Protein AF-A0AAN0IIK3-F1 (afdb_monomer)

pLDDT: mean 82.27, std 12.11, range [43.53, 97.25]

Radius of gyration: 28.5 Å; Cα contacts (8 Å, |Δi|>4): 22; chains: 1; bounding box: 63×25×77 Å

Organism: Amphimedon queenslandica (NCBI:txid400682)

Sequence (119 aa):
MAGLIDPSRGIYGFVFYLVTLALFGIYLLWAILPDEWLQYIGLSYLPQKYWAIVVPLYIGVSSILLLLLYVCYSMWLTPPFDDLQTITDNYALYKNGETSSQIIKDIPITMVNRQTYKI

InterPro domains:
  IPR013717 PIG-P [PF08510] (9-117)
  IPR016542 Phosphatidylinositol N-acetylglucosaminyltransferase, GPI19/PIG-P subunit [PIRSF008765] (7-118)
  IPR052263 GPI Anchor Biosynthesis Protein [PTHR46346] (7-117)

Structure (mmCIF, N/CA/C/O backbone):
data_AF-A0AAN0IIK3-F1
#
_entry.id   AF-A0AAN0IIK3-F1
#
loop_
_atom_site.group_PDB
_atom_site.id
_atom_site.type_symbol
_atom_site.label_atom_id
_atom_site.label_alt_id
_atom_site.label_comp_id
_atom_site.label_asym_id
_atom_site.label_entity_id
_atom_site.label_seq_id
_atom_site.pdbx_PDB_ins_code
_atom_site.Cartn_x
_atom_site.Cartn_y
_atom_site.Cartn_z
_atom_site.occupancy
_atom_site.B_iso_or_equiv
_atom_site.auth_seq_id
_atom_site.auth_comp_id
_atom_site.auth_asym_id
_atom_site.auth_atom_id
_atom_site.pdbx_PDB_model_num
ATOM 1 N N . MET A 1 1 ? -5.687 2.615 -34.562 1.00 43.53 1 MET A N 1
ATOM 2 C CA . MET A 1 1 ? -5.378 3.759 -33.675 1.00 43.53 1 MET A CA 1
ATOM 3 C C . MET A 1 1 ? -6.682 4.445 -33.273 1.00 43.53 1 MET A C 1
ATOM 5 O O . MET A 1 1 ? -7.135 5.328 -33.979 1.00 43.53 1 MET A O 1
ATOM 9 N N . ALA A 1 2 ? -7.320 3.984 -32.195 1.00 48.28 2 ALA A N 1
ATOM 10 C CA . ALA A 1 2 ? -8.497 4.611 -31.575 1.00 48.28 2 ALA A CA 1
ATOM 11 C C . ALA A 1 2 ? -8.597 4.124 -30.114 1.00 48.28 2 ALA A C 1
ATOM 13 O O . ALA A 1 2 ? -9.547 3.462 -29.728 1.00 48.28 2 ALA A O 1
ATOM 14 N N . GLY A 1 3 ? -7.530 4.344 -29.340 1.00 57.28 3 GLY A N 1
ATOM 15 C CA . GLY A 1 3 ? -7.437 3.985 -27.915 1.00 57.28 3 GLY A CA 1
ATOM 16 C C . GLY A 1 3 ? -6.937 5.155 -27.068 1.00 57.28 3 GLY A C 1
ATOM 17 O O . GLY A 1 3 ? -6.311 4.962 -26.029 1.00 57.28 3 GLY A O 1
ATOM 18 N N . LEU A 1 4 ? -7.129 6.377 -27.568 1.00 67.56 4 LEU A N 1
ATOM 19 C CA . LEU A 1 4 ? -6.723 7.599 -26.896 1.00 67.56 4 LEU A CA 1
ATOM 20 C C . LEU A 1 4 ? -7.889 8.052 -26.012 1.00 67.56 4 LEU A C 1
ATOM 22 O O . LEU A 1 4 ? -8.818 8.691 -26.484 1.00 67.56 4 LEU A O 1
ATOM 26 N N . ILE A 1 5 ? -7.797 7.692 -24.729 1.00 64.62 5 ILE A N 1
ATOM 27 C CA . ILE A 1 5 ? -8.570 8.245 -23.607 1.00 64.62 5 ILE A CA 1
ATOM 28 C C . ILE A 1 5 ? -10.076 7.950 -23.700 1.00 64.62 5 ILE A C 1
ATOM 30 O O . ILE A 1 5 ? -10.892 8.812 -24.009 1.00 64.62 5 ILE A O 1
ATOM 34 N N . ASP A 1 6 ? -10.457 6.722 -23.346 1.00 72.25 6 ASP A N 1
ATOM 35 C CA . ASP A 1 6 ? -11.861 6.412 -23.079 1.00 72.25 6 ASP A CA 1
ATOM 36 C C . ASP A 1 6 ? -12.312 7.148 -21.802 1.00 72.25 6 ASP A C 1
ATOM 38 O O . ASP A 1 6 ? -11.757 6.876 -20.727 1.00 72.25 6 ASP A O 1
ATOM 42 N N . PRO A 1 7 ? -13.331 8.030 -21.856 1.00 76.38 7 PRO A N 1
ATOM 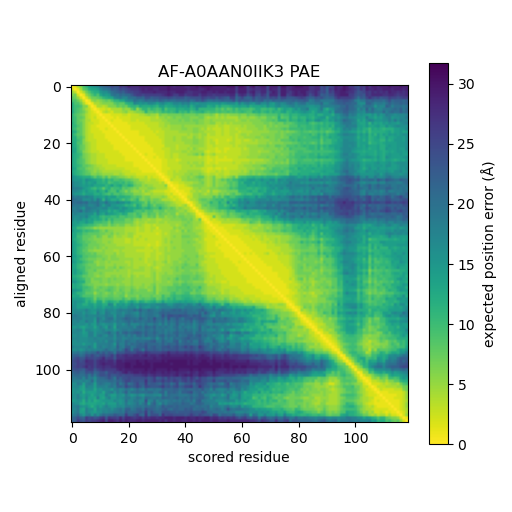43 C CA . PRO A 1 7 ? -13.836 8.734 -20.672 1.00 76.38 7 PRO A CA 1
ATOM 44 C C . PRO A 1 7 ? -14.320 7.766 -19.583 1.00 76.38 7 PRO A C 1
ATOM 46 O O . PRO A 1 7 ? -14.258 8.077 -18.393 1.00 76.38 7 PRO A O 1
ATOM 49 N N . SER A 1 8 ? -14.698 6.546 -19.971 1.00 79.50 8 SER A N 1
ATOM 50 C CA . SER A 1 8 ? -15.037 5.449 -19.067 1.00 79.50 8 SER A CA 1
ATOM 51 C C . SER A 1 8 ? -13.930 5.152 -18.051 1.00 79.50 8 SER A C 1
ATOM 53 O O . SER A 1 8 ? -14.232 4.928 -16.882 1.00 79.50 8 SER A O 1
ATOM 55 N N . ARG A 1 9 ? -12.645 5.221 -18.440 1.00 81.50 9 ARG A N 1
ATOM 56 C CA . ARG A 1 9 ? -11.513 4.964 -17.525 1.00 81.50 9 ARG A CA 1
ATOM 57 C C . ARG A 1 9 ? -11.477 5.958 -16.360 1.00 81.50 9 ARG A C 1
ATOM 59 O O . ARG A 1 9 ? -11.207 5.558 -15.230 1.00 81.50 9 ARG A O 1
ATOM 66 N N . GLY A 1 10 ? -11.797 7.228 -16.620 1.00 86.44 10 GLY A N 1
ATOM 67 C CA . GLY A 1 10 ? -11.876 8.265 -15.587 1.00 86.44 10 GLY A CA 1
ATOM 68 C C . GLY A 1 10 ? -13.038 8.044 -14.616 1.00 86.44 10 GLY A C 1
ATOM 69 O O . GLY A 1 10 ? -12.876 8.218 -13.410 1.00 86.44 10 GLY A O 1
ATOM 70 N N . ILE A 1 11 ? -14.185 7.583 -15.125 1.00 91.00 11 ILE A N 1
ATOM 71 C CA . ILE A 1 11 ? -15.369 7.283 -14.307 1.00 91.00 11 ILE A CA 1
ATOM 72 C C . ILE A 1 11 ? -15.081 6.121 -13.349 1.00 91.00 11 ILE A C 1
ATOM 74 O O . ILE A 1 11 ? -15.381 6.229 -12.161 1.00 91.00 11 ILE A O 1
ATOM 78 N N . TYR A 1 12 ? -14.442 5.044 -13.819 1.00 90.38 12 TYR A N 1
ATOM 79 C CA . TYR A 1 12 ? -14.076 3.921 -12.948 1.00 90.38 12 TYR A CA 1
ATOM 80 C C . TYR A 1 12 ? -13.118 4.342 -11.833 1.00 90.38 12 TYR A C 1
ATOM 82 O O . TYR A 1 12 ? -13.333 3.972 -10.680 1.00 90.38 12 TYR A O 1
ATOM 90 N N . GLY A 1 13 ? -12.104 5.153 -12.153 1.00 90.81 13 GLY A N 1
ATOM 91 C CA . GLY A 1 13 ? -11.179 5.685 -11.151 1.00 90.81 13 GLY A CA 1
ATOM 92 C C . GLY A 1 13 ? -11.884 6.552 -10.105 1.00 90.81 13 GLY A C 1
ATOM 93 O O . GLY A 1 13 ? -11.628 6.408 -8.912 1.00 90.81 13 GLY A O 1
ATOM 94 N N . PHE A 1 14 ? -12.822 7.400 -10.533 1.00 92.56 14 PHE A N 1
ATOM 95 C CA . PHE A 1 14 ? -13.593 8.254 -9.630 1.00 92.56 14 PHE A CA 1
ATOM 96 C C . PHE A 1 14 ? -14.527 7.457 -8.709 1.00 92.56 14 PHE A C 1
ATOM 98 O O . PHE A 1 14 ? -14.545 7.685 -7.500 1.00 92.56 14 PHE A O 1
ATOM 105 N N . VAL A 1 15 ? -15.262 6.481 -9.251 1.00 95.56 15 VAL A N 1
ATOM 106 C CA . VAL A 1 15 ? -16.118 5.594 -8.444 1.00 95.56 15 VAL A CA 1
ATOM 107 C C . VAL A 1 15 ? -15.271 4.797 -7.455 1.00 95.56 15 VAL A C 1
ATOM 109 O O . VAL A 1 15 ? -15.607 4.729 -6.274 1.00 95.56 15 VAL A O 1
ATOM 112 N N . PHE A 1 16 ? -14.140 4.251 -7.903 1.00 94.25 16 PHE A N 1
ATOM 113 C CA . PHE A 1 16 ? -13.213 3.525 -7.040 1.00 94.25 16 PHE A CA 1
ATOM 114 C C . PHE A 1 16 ? -12.654 4.407 -5.915 1.00 94.25 16 PHE A C 1
ATOM 116 O O . PHE A 1 16 ? -12.574 3.962 -4.769 1.00 94.25 16 PHE A O 1
ATOM 123 N N . TYR A 1 17 ? -12.326 5.667 -6.213 1.00 94.94 17 TYR A N 1
ATOM 124 C CA . TYR A 1 17 ? -11.893 6.644 -5.215 1.00 94.94 17 TYR A CA 1
ATOM 125 C C . TYR A 1 17 ? -12.973 6.896 -4.156 1.00 94.94 17 TYR A C 1
ATOM 127 O O . TYR A 1 17 ? -12.684 6.794 -2.965 1.00 94.94 17 TYR A O 1
ATOM 135 N N . LEU A 1 18 ? -14.220 7.154 -4.566 1.00 96.81 18 LEU A N 1
ATOM 136 C CA . LEU A 1 18 ? -15.332 7.370 -3.633 1.00 96.81 18 LEU A CA 1
ATOM 137 C C . LEU A 1 18 ? -15.596 6.142 -2.755 1.00 96.81 18 LEU A C 1
ATOM 139 O O . LEU A 1 18 ? -15.779 6.279 -1.546 1.00 96.81 18 LEU A O 1
ATOM 143 N N . VAL A 1 19 ? -15.578 4.944 -3.346 1.00 96.88 19 VAL A N 1
ATOM 144 C CA . VAL A 1 19 ? -15.755 3.681 -2.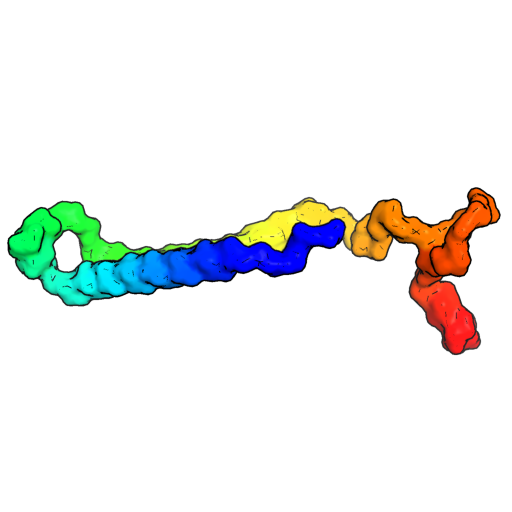614 1.00 96.88 19 VAL A CA 1
ATOM 145 C C . VAL A 1 19 ? -14.626 3.480 -1.605 1.00 96.88 19 VAL A C 1
ATOM 147 O O . VAL A 1 19 ? -14.892 3.183 -0.443 1.00 96.88 19 VAL A O 1
ATOM 150 N N . THR A 1 20 ? -13.375 3.694 -2.015 1.00 95.31 20 THR A N 1
ATOM 151 C CA . THR A 1 20 ? -12.210 3.568 -1.127 1.00 95.31 20 THR A CA 1
ATOM 152 C C . THR A 1 20 ? -12.278 4.575 0.018 1.00 95.31 20 THR A C 1
ATOM 154 O O . THR A 1 20 ? -12.024 4.212 1.164 1.00 95.31 20 THR A O 1
ATOM 157 N N . LEU A 1 21 ? -12.681 5.818 -0.261 1.00 96.12 21 LEU A N 1
ATOM 158 C CA . LEU A 1 21 ? -12.850 6.858 0.751 1.00 96.12 21 LEU A CA 1
ATOM 159 C C . LEU A 1 21 ? -13.950 6.496 1.761 1.00 96.12 21 LEU A C 1
ATOM 161 O O . LEU A 1 21 ? -13.744 6.627 2.967 1.00 96.12 21 LEU A O 1
ATOM 165 N N . ALA A 1 22 ? -15.097 6.005 1.284 1.00 96.62 22 ALA A N 1
ATOM 166 C CA . ALA A 1 22 ? -16.199 5.578 2.142 1.00 96.62 22 ALA A CA 1
ATOM 167 C C . ALA A 1 22 ? -15.806 4.382 3.026 1.00 96.62 22 ALA A C 1
ATOM 169 O O . ALA A 1 22 ? -16.032 4.409 4.237 1.00 96.62 22 ALA A O 1
ATOM 170 N N . LEU A 1 23 ? -15.162 3.363 2.446 1.00 94.81 23 LEU A N 1
ATOM 171 C CA . LEU A 1 23 ? -14.650 2.205 3.186 1.00 94.81 23 LEU A CA 1
ATOM 172 C C . LEU A 1 23 ? -13.597 2.612 4.218 1.00 94.81 23 LEU A C 1
ATOM 174 O O . LEU A 1 23 ? -13.625 2.120 5.344 1.00 94.81 23 LEU A O 1
ATOM 178 N N . PHE A 1 24 ? -12.706 3.540 3.869 1.00 93.00 24 PHE A N 1
ATOM 179 C CA . PHE A 1 24 ? -11.716 4.076 4.796 1.00 93.00 24 PHE A CA 1
ATOM 180 C C . PHE A 1 24 ? -12.372 4.827 5.964 1.00 93.00 24 PHE A C 1
ATOM 182 O O . PHE A 1 24 ? -11.970 4.648 7.111 1.00 93.00 24 PHE A O 1
ATOM 189 N N . GLY A 1 25 ? -13.428 5.603 5.704 1.00 94.56 25 GLY A N 1
ATOM 190 C CA . GLY A 1 25 ? -14.217 6.248 6.755 1.00 94.56 25 GLY A CA 1
ATOM 191 C C . GLY A 1 25 ? -14.852 5.239 7.717 1.00 94.56 25 GLY A C 1
ATOM 192 O O . GLY A 1 25 ? -14.711 5.375 8.930 1.00 94.56 25 GLY A O 1
ATOM 193 N N . ILE A 1 26 ? -15.487 4.188 7.187 1.00 91.25 26 ILE A N 1
ATOM 194 C CA . ILE A 1 26 ? -16.072 3.102 7.996 1.00 91.25 26 ILE A CA 1
ATOM 195 C C . ILE A 1 26 ? -14.990 2.387 8.815 1.00 91.25 26 ILE A C 1
ATOM 197 O O . ILE A 1 26 ? -15.190 2.106 9.996 1.00 91.25 26 ILE A O 1
ATOM 201 N N . TYR A 1 27 ? -13.830 2.136 8.210 1.00 90.38 27 TYR A N 1
ATOM 202 C CA . TYR A 1 27 ? -12.687 1.517 8.872 1.00 90.38 27 TYR A CA 1
ATOM 203 C C . TYR A 1 27 ? -12.167 2.355 10.046 1.00 90.38 27 TYR A C 1
ATOM 205 O O . TYR A 1 27 ? -11.937 1.816 11.128 1.00 90.38 27 TYR A O 1
ATOM 213 N N . LEU A 1 28 ? -12.022 3.671 9.866 1.00 90.69 28 LEU A N 1
ATOM 214 C CA . LEU A 1 28 ? -11.600 4.571 10.940 1.00 90.69 28 LEU A CA 1
ATOM 215 C C . LEU A 1 28 ? -12.637 4.659 12.058 1.00 90.69 28 LEU A C 1
ATOM 217 O O . LEU A 1 28 ? -12.265 4.621 13.230 1.00 90.69 28 LEU A O 1
ATOM 221 N N . LEU A 1 29 ? -13.924 4.745 11.711 1.00 89.88 29 LEU A N 1
ATOM 222 C CA . LEU A 1 29 ? -15.003 4.729 12.699 1.00 89.88 29 LEU A CA 1
ATOM 223 C C . LEU A 1 29 ? -14.936 3.457 13.544 1.00 89.88 29 LEU A C 1
ATOM 225 O O . LEU A 1 29 ? -14.939 3.541 14.768 1.00 89.88 29 LEU A O 1
ATOM 229 N N . TRP A 1 30 ? -14.794 2.296 12.903 1.00 87.94 30 TRP A N 1
ATOM 230 C CA . TRP A 1 30 ? -14.619 1.027 13.601 1.00 87.94 30 TRP A CA 1
ATOM 231 C C . TRP A 1 30 ? -13.357 0.995 14.481 1.00 87.94 30 TRP A C 1
ATOM 233 O O . TRP A 1 30 ? -13.422 0.541 15.621 1.00 87.94 30 TRP A O 1
ATOM 243 N N . ALA A 1 31 ? -12.223 1.501 13.988 1.00 88.06 31 ALA A N 1
ATOM 244 C CA . ALA A 1 31 ? -10.957 1.479 14.719 1.00 88.06 31 ALA A CA 1
ATOM 245 C C . ALA A 1 31 ? -10.958 2.388 15.965 1.00 88.06 31 ALA A C 1
ATOM 247 O O . ALA A 1 31 ? -10.317 2.057 16.965 1.00 88.06 31 ALA A O 1
ATOM 248 N N . ILE A 1 32 ? -11.662 3.525 15.914 1.00 87.62 32 ILE A N 1
ATOM 249 C CA . ILE A 1 32 ? -11.684 4.533 16.987 1.00 87.62 32 ILE A CA 1
ATOM 250 C C . ILE A 1 32 ? -12.796 4.258 18.010 1.00 87.62 32 ILE A C 1
ATOM 252 O O . ILE A 1 32 ? -12.596 4.509 19.201 1.00 87.62 32 ILE A O 1
ATOM 256 N N . LEU A 1 33 ? -13.962 3.748 17.588 1.00 86.44 33 LEU A N 1
ATOM 257 C CA . LEU A 1 33 ? -15.090 3.530 18.501 1.00 86.44 33 LEU A CA 1
ATOM 258 C C . LEU A 1 33 ? -14.751 2.499 19.594 1.00 86.44 33 LEU A C 1
ATOM 260 O O . LEU A 1 33 ? -14.155 1.469 19.280 1.00 86.44 33 LEU A O 1
ATOM 264 N N . PRO A 1 34 ? -15.153 2.708 20.864 1.00 82.56 34 PRO A N 1
ATOM 265 C CA . PRO A 1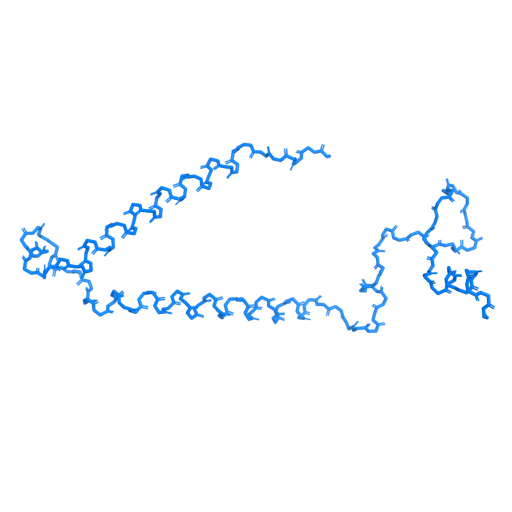 34 ? -15.008 1.709 21.926 1.00 82.56 34 PRO A CA 1
ATOM 266 C C . PRO A 1 34 ? -15.869 0.465 21.657 1.00 82.56 34 PRO A C 1
ATOM 268 O O . PRO A 1 34 ? -16.930 0.566 21.041 1.00 82.56 34 PRO A O 1
ATOM 271 N N . ASP A 1 35 ? -15.450 -0.702 22.161 1.00 80.69 35 ASP A N 1
ATOM 272 C CA . ASP A 1 35 ? -16.181 -1.965 21.937 1.00 80.69 35 ASP A CA 1
ATOM 273 C C . ASP A 1 35 ? -17.595 -1.942 22.531 1.00 80.69 35 ASP A C 1
ATOM 275 O O . ASP A 1 35 ? -18.516 -2.517 21.961 1.00 80.69 35 ASP A O 1
ATOM 279 N N . GLU A 1 36 ? -17.794 -1.207 23.625 1.00 81.56 36 GLU A N 1
ATOM 280 C CA . GLU A 1 36 ? -19.097 -1.022 24.277 1.00 81.56 36 GLU A CA 1
ATOM 281 C C . GLU A 1 36 ? -20.138 -0.409 23.324 1.00 81.56 36 GLU A C 1
ATOM 283 O O . GLU A 1 36 ? -21.292 -0.836 23.281 1.00 81.56 36 GLU A O 1
ATOM 288 N N . TRP A 1 37 ? -19.718 0.558 22.501 1.00 82.31 37 TRP A N 1
ATOM 289 C CA . TRP A 1 37 ? -20.588 1.213 21.521 1.00 82.31 37 TRP A CA 1
ATOM 290 C C . TRP A 1 37 ? -20.904 0.283 20.349 1.00 82.31 37 TRP A C 1
ATOM 292 O O . TRP A 1 37 ? -22.032 0.259 19.860 1.00 82.31 37 TRP A O 1
ATOM 302 N N . LEU A 1 38 ? -19.927 -0.520 19.922 1.00 82.69 38 LEU A N 1
ATOM 303 C CA . LEU A 1 38 ? -20.117 -1.528 18.876 1.00 82.69 38 LEU A CA 1
ATOM 304 C C . LEU A 1 38 ? -21.076 -2.636 19.331 1.00 82.69 38 LEU A C 1
ATOM 306 O O . LEU A 1 38 ? -21.950 -3.040 18.563 1.00 82.69 38 LEU A O 1
ATOM 310 N N . GLN A 1 39 ? -20.973 -3.068 20.591 1.00 81.25 39 GLN A N 1
ATOM 311 C CA . GLN A 1 39 ? -21.894 -4.028 21.203 1.00 81.25 39 GLN A CA 1
ATOM 312 C C . GLN A 1 39 ? -23.317 -3.467 21.317 1.00 81.25 39 GLN A C 1
ATOM 314 O O . GLN A 1 39 ? -24.271 -4.189 21.035 1.00 81.25 39 GLN A O 1
ATOM 319 N N . TYR A 1 40 ? -23.473 -2.178 21.642 1.00 80.75 40 TYR A N 1
ATOM 320 C CA . TYR A 1 40 ? -24.784 -1.517 21.677 1.00 80.75 40 TYR A CA 1
ATOM 321 C C . TYR A 1 40 ? -25.465 -1.471 20.297 1.00 80.75 40 TYR A C 1
ATOM 323 O O . TYR A 1 40 ? -26.677 -1.648 20.193 1.00 80.75 40 TYR A O 1
ATOM 331 N N . ILE A 1 41 ? -24.684 -1.293 19.227 1.00 82.44 41 ILE A N 1
ATOM 332 C CA . ILE A 1 41 ? -25.166 -1.312 17.833 1.00 82.44 41 ILE A CA 1
ATOM 333 C C . ILE A 1 41 ? -25.430 -2.758 17.342 1.00 82.44 41 ILE A C 1
ATOM 335 O O . ILE A 1 41 ? -25.982 -2.963 16.262 1.00 82.44 41 ILE A O 1
ATOM 339 N N . GLY A 1 42 ? -25.090 -3.778 18.141 1.00 80.31 42 GLY A N 1
ATOM 340 C CA . GLY A 1 42 ? -25.295 -5.194 17.818 1.00 80.31 42 GLY A CA 1
ATOM 341 C C . GLY A 1 42 ? -24.148 -5.840 17.030 1.00 80.31 42 GLY A C 1
ATOM 342 O O . GLY A 1 42 ? -24.281 -6.980 16.585 1.00 80.31 42 GLY A O 1
ATOM 343 N N . LEU A 1 43 ? -23.007 -5.159 16.870 1.00 78.19 43 LEU A N 1
ATOM 344 C CA . LEU A 1 43 ? -21.795 -5.715 16.253 1.00 78.19 43 LEU A CA 1
ATOM 345 C C . LEU A 1 43 ? -20.882 -6.377 17.297 1.00 78.19 43 LEU A C 1
ATOM 347 O O . LEU A 1 43 ? -19.738 -5.980 17.511 1.00 78.19 43 LEU A O 1
ATOM 351 N N . SER A 1 44 ? -21.380 -7.437 17.930 1.00 71.88 44 SER A N 1
ATOM 352 C CA . SER A 1 44 ? -20.670 -8.134 19.014 1.00 71.88 44 SER A CA 1
ATOM 353 C C . SER A 1 44 ? -19.555 -9.084 18.546 1.00 71.88 44 SER A C 1
ATOM 355 O O . SER A 1 44 ? -18.753 -9.518 19.365 1.00 71.88 44 SER A O 1
ATOM 357 N N . TYR A 1 45 ? -19.492 -9.419 17.250 1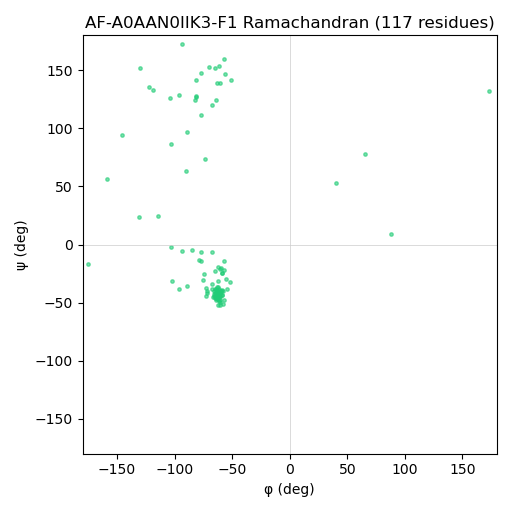.00 71.25 45 TYR A N 1
ATOM 358 C CA . TYR A 1 45 ? -18.601 -10.456 16.692 1.00 71.25 45 TYR A CA 1
ATOM 359 C C . TYR A 1 45 ? -17.528 -9.916 15.732 1.00 71.25 45 TYR A C 1
ATOM 361 O O . TYR A 1 45 ? -17.046 -10.640 14.859 1.00 71.25 45 TYR A O 1
ATOM 369 N N . LEU A 1 46 ? -17.158 -8.640 15.851 1.00 77.69 46 LEU A N 1
ATOM 370 C CA . LEU A 1 46 ? -16.073 -8.079 15.046 1.00 77.69 46 LEU A CA 1
ATOM 371 C C . LEU A 1 46 ? -14.700 -8.631 15.469 1.00 77.69 46 LEU A C 1
ATOM 373 O O . LEU A 1 46 ? -14.509 -9.009 16.627 1.00 77.69 46 LEU A O 1
ATOM 377 N N . PRO A 1 47 ? -13.726 -8.679 14.540 1.00 77.25 47 PRO A N 1
ATOM 378 C CA . PRO A 1 47 ? -12.368 -9.093 14.862 1.00 77.25 47 PRO A CA 1
ATOM 379 C C . PRO A 1 47 ? -11.728 -8.146 15.887 1.00 77.25 47 PRO A C 1
ATOM 381 O O . PRO A 1 47 ? -12.067 -6.969 15.970 1.00 77.25 47 PRO A O 1
ATOM 384 N N . GLN A 1 48 ? -10.761 -8.656 16.654 1.00 82.31 48 GLN A N 1
ATOM 385 C CA . GLN A 1 48 ? -10.012 -7.871 17.643 1.00 82.31 48 GLN A CA 1
ATOM 386 C C . GLN A 1 48 ? -9.438 -6.566 17.053 1.00 82.31 48 GLN A C 1
ATOM 388 O O . GLN A 1 48 ? -8.897 -6.565 15.945 1.00 82.31 48 GLN A O 1
ATOM 393 N N . LYS A 1 49 ? -9.453 -5.467 17.819 1.00 83.94 49 LYS A N 1
ATOM 394 C CA . LYS A 1 49 ? -8.952 -4.156 17.355 1.00 83.94 49 LYS A CA 1
ATOM 395 C C . LYS A 1 49 ? -7.487 -4.136 16.937 1.00 83.94 49 LYS A C 1
ATOM 397 O O . LYS A 1 49 ? -7.088 -3.265 16.176 1.00 83.94 49 LYS A O 1
ATOM 402 N N . TYR A 1 50 ? -6.686 -5.105 17.381 1.00 87.50 50 TYR A N 1
ATOM 403 C CA . TYR A 1 50 ? -5.313 -5.284 16.903 1.00 87.50 50 TYR A CA 1
ATOM 404 C C . TYR A 1 50 ? -5.239 -5.346 15.366 1.00 87.50 50 TYR A C 1
ATOM 406 O O . TYR A 1 50 ? -4.303 -4.810 14.770 1.00 87.50 50 TYR A O 1
ATOM 414 N N . TRP A 1 51 ? -6.273 -5.887 14.707 1.00 87.25 51 TRP A N 1
ATOM 415 C CA . TRP A 1 51 ? -6.361 -5.907 13.248 1.00 87.25 51 TRP A CA 1
ATOM 416 C C . TRP A 1 51 ? -6.324 -4.512 12.609 1.00 87.25 51 TRP A C 1
ATOM 418 O O . TRP A 1 51 ? -5.853 -4.389 11.480 1.00 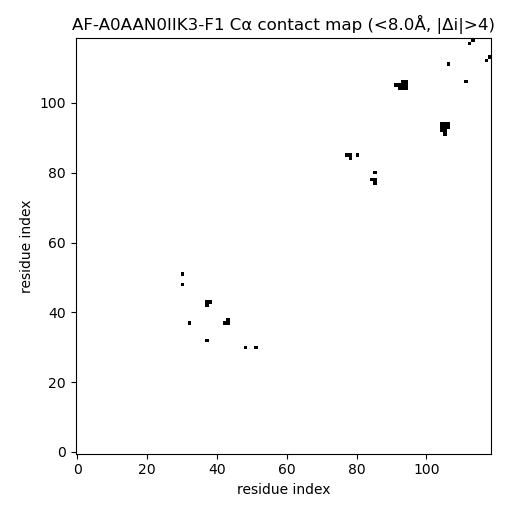87.25 51 TRP A O 1
ATOM 428 N N . ALA A 1 52 ? -6.711 -3.458 13.335 1.00 89.88 52 ALA A N 1
ATOM 429 C CA . ALA A 1 52 ? -6.642 -2.083 12.850 1.00 89.88 52 ALA A CA 1
ATOM 430 C C . ALA A 1 52 ? -5.200 -1.588 12.592 1.00 89.88 52 ALA A C 1
ATOM 432 O O . ALA A 1 52 ? -4.980 -0.660 11.815 1.00 89.88 52 ALA A O 1
ATOM 433 N N . ILE A 1 53 ? -4.201 -2.198 13.235 1.00 89.12 53 ILE A N 1
ATOM 434 C CA . ILE A 1 53 ? -2.775 -1.888 13.026 1.00 89.12 53 ILE A CA 1
ATOM 435 C C . ILE A 1 53 ? -2.166 -2.869 12.024 1.00 89.12 53 ILE A C 1
ATOM 437 O O . ILE A 1 53 ? -1.358 -2.501 11.170 1.00 89.12 53 ILE A O 1
ATOM 441 N N . VAL A 1 54 ? -2.590 -4.125 12.116 1.00 93.00 54 VAL A N 1
ATOM 442 C CA . VAL A 1 54 ? -2.120 -5.213 11.263 1.00 93.00 54 VAL A CA 1
ATOM 443 C C . VAL A 1 54 ? -2.459 -4.960 9.800 1.00 93.00 54 VAL A C 1
ATOM 445 O O . VAL A 1 54 ? -1.587 -5.093 8.949 1.00 93.00 54 VAL A O 1
ATOM 448 N N . VAL A 1 55 ? -3.694 -4.565 9.486 1.00 91.12 55 VAL A N 1
ATOM 449 C CA . VAL A 1 55 ? -4.131 -4.366 8.096 1.00 91.12 55 VAL A CA 1
ATOM 450 C C . VAL A 1 55 ? -3.252 -3.337 7.356 1.00 91.12 55 VAL A C 1
ATOM 452 O O . VAL A 1 55 ? -2.704 -3.694 6.311 1.00 91.12 55 VAL A O 1
ATOM 455 N N . PRO A 1 56 ? -3.008 -2.116 7.881 1.00 90.44 56 PRO A N 1
ATOM 456 C CA . PRO A 1 56 ? -2.087 -1.159 7.266 1.00 90.44 56 PRO A CA 1
ATOM 457 C C . PRO A 1 56 ? -0.658 -1.692 7.123 1.00 90.44 56 PRO A C 1
ATOM 459 O O . PRO A 1 56 ? -0.018 -1.466 6.094 1.00 90.44 56 PRO A O 1
ATOM 462 N N . LEU A 1 57 ? -0.168 -2.431 8.125 1.00 94.94 57 LEU A N 1
ATOM 463 C CA . LEU A 1 57 ? 1.160 -3.043 8.091 1.00 94.94 57 LEU A CA 1
ATOM 464 C C . LEU A 1 57 ? 1.278 -4.047 6.933 1.00 94.94 57 LEU A C 1
ATOM 466 O O . LEU A 1 57 ? 2.223 -3.972 6.147 1.00 94.94 57 LEU A O 1
ATOM 470 N N . TYR A 1 58 ? 0.306 -4.954 6.789 1.00 94.69 58 TYR A N 1
ATOM 471 C CA . TYR A 1 58 ? 0.290 -5.940 5.707 1.00 94.69 58 TYR A CA 1
ATOM 472 C C . TYR A 1 58 ? 0.161 -5.284 4.333 1.00 94.69 58 TYR A C 1
ATOM 474 O O . TYR A 1 58 ? 0.840 -5.719 3.408 1.00 94.69 58 TYR A O 1
ATOM 482 N N . ILE A 1 59 ? -0.640 -4.223 4.191 1.00 94.50 59 ILE A N 1
ATOM 483 C CA . ILE A 1 59 ? -0.736 -3.467 2.932 1.00 94.50 59 ILE A CA 1
ATOM 484 C C . ILE A 1 59 ? 0.631 -2.875 2.560 1.00 94.50 59 ILE A C 1
ATOM 486 O O . ILE A 1 59 ? 1.067 -3.010 1.414 1.00 94.50 59 ILE A O 1
ATOM 490 N N . GLY A 1 60 ? 1.340 -2.275 3.521 1.00 95.44 60 GLY A N 1
ATOM 491 C CA . GLY A 1 60 ? 2.677 -1.717 3.302 1.00 95.44 60 GLY A CA 1
ATOM 492 C C . GLY A 1 60 ? 3.701 -2.779 2.892 1.00 95.44 60 GLY A C 1
ATOM 493 O O . GLY A 1 60 ? 4.353 -2.647 1.855 1.00 95.44 60 GLY A O 1
ATOM 494 N N . VAL A 1 61 ? 3.797 -3.868 3.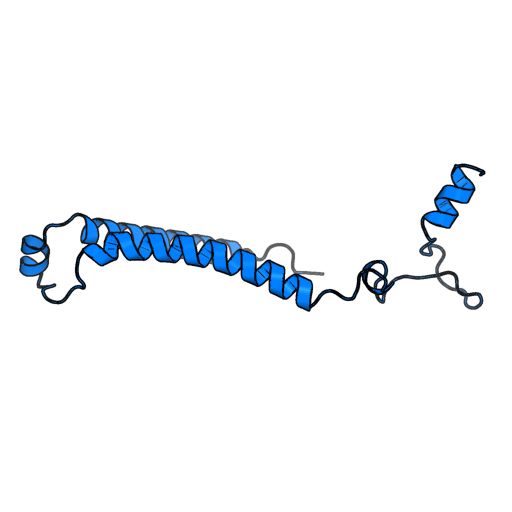660 1.00 96.50 61 VAL A N 1
ATOM 495 C CA . VAL A 1 61 ? 4.728 -4.976 3.374 1.00 96.50 61 VAL A CA 1
ATOM 496 C C . VAL A 1 61 ? 4.396 -5.646 2.039 1.00 96.50 61 VAL A C 1
ATOM 498 O O . VAL A 1 61 ? 5.292 -5.872 1.227 1.00 96.50 61 VAL A O 1
ATOM 501 N N . SER A 1 62 ? 3.114 -5.910 1.774 1.00 96.25 62 SER A N 1
ATOM 502 C CA . SER A 1 62 ? 2.659 -6.504 0.515 1.00 96.25 62 SER A CA 1
ATOM 503 C C . SER A 1 62 ? 2.968 -5.611 -0.683 1.00 96.25 62 SER A C 1
ATOM 505 O O . SER A 1 62 ? 3.302 -6.136 -1.740 1.00 96.25 62 SER A O 1
ATOM 507 N N . SER A 1 63 ? 2.877 -4.286 -0.545 1.00 95.19 63 SER A N 1
ATOM 508 C CA . SER A 1 63 ? 3.184 -3.354 -1.639 1.00 95.19 63 SER A CA 1
ATOM 509 C C . SER A 1 63 ? 4.665 -3.409 -2.019 1.00 95.19 63 SER A C 1
ATOM 511 O O . SER A 1 63 ? 4.998 -3.506 -3.199 1.00 95.19 63 SER A O 1
ATOM 513 N N . ILE A 1 64 ? 5.559 -3.420 -1.025 1.00 96.81 64 ILE A N 1
ATOM 514 C CA . ILE A 1 64 ? 7.008 -3.555 -1.247 1.00 96.81 64 ILE A CA 1
ATOM 515 C C . ILE A 1 64 ? 7.329 -4.917 -1.868 1.00 96.81 64 ILE A C 1
ATOM 517 O O . ILE A 1 64 ? 8.079 -4.999 -2.841 1.00 96.81 64 ILE A O 1
ATOM 521 N N . LEU A 1 65 ? 6.735 -5.983 -1.331 1.00 97.06 65 LEU A N 1
ATOM 522 C CA . LEU A 1 65 ? 6.923 -7.338 -1.837 1.00 97.06 65 LEU A CA 1
ATOM 523 C C . LEU A 1 65 ? 6.443 -7.464 -3.288 1.00 97.06 65 LEU A C 1
ATOM 525 O O . LEU A 1 65 ? 7.134 -8.070 -4.100 1.00 97.06 65 LEU A O 1
ATOM 529 N N . LEU A 1 66 ? 5.308 -6.856 -3.639 1.00 97.25 66 LEU A N 1
ATOM 530 C CA . LEU A 1 66 ? 4.778 -6.865 -5.001 1.00 97.25 66 LEU A CA 1
ATOM 531 C C . LEU A 1 66 ? 5.713 -6.146 -5.980 1.00 97.25 66 LEU A C 1
ATOM 533 O O . LEU A 1 66 ? 5.945 -6.660 -7.072 1.00 97.25 66 LEU A O 1
ATOM 537 N N . LEU A 1 67 ? 6.297 -5.009 -5.588 1.00 96.00 67 LEU A N 1
ATOM 538 C CA . LEU A 1 67 ? 7.304 -4.320 -6.403 1.00 96.00 67 LEU A CA 1
ATOM 539 C C . LEU A 1 67 ? 8.549 -5.186 -6.619 1.00 96.00 67 LEU A C 1
ATOM 541 O O . LEU A 1 67 ? 9.045 -5.282 -7.740 1.00 96.00 67 LEU A O 1
ATOM 545 N N . LEU A 1 68 ? 9.034 -5.849 -5.568 1.00 96.75 68 LEU A N 1
ATOM 546 C CA . LEU A 1 68 ? 10.195 -6.730 -5.670 1.00 96.75 68 LEU A CA 1
ATOM 547 C C . LEU A 1 68 ? 9.906 -7.937 -6.570 1.00 96.75 68 LEU A C 1
ATOM 549 O O . LEU A 1 68 ? 10.690 -8.231 -7.469 1.00 96.75 68 LEU A O 1
ATOM 553 N N . LEU A 1 69 ? 8.750 -8.583 -6.393 1.00 96.44 69 LEU A N 1
ATOM 554 C CA . LEU A 1 69 ? 8.301 -9.666 -7.268 1.00 96.44 69 LEU A CA 1
ATOM 555 C C . LEU A 1 69 ? 8.165 -9.208 -8.717 1.00 96.44 69 LEU A C 1
ATOM 557 O O . LEU A 1 69 ? 8.549 -9.947 -9.617 1.00 96.44 69 LEU A O 1
ATOM 561 N N . TYR A 1 70 ? 7.660 -7.998 -8.953 1.00 95.31 70 TYR A N 1
ATOM 562 C CA . TYR A 1 70 ? 7.554 -7.437 -10.295 1.00 95.31 70 TYR A CA 1
ATOM 563 C C . TYR A 1 70 ? 8.927 -7.267 -10.956 1.00 95.31 70 TYR A C 1
ATOM 565 O O . TYR A 1 70 ? 9.092 -7.629 -12.122 1.00 95.31 70 TYR A O 1
ATOM 573 N N . VAL A 1 71 ? 9.931 -6.778 -10.220 1.00 93.94 71 VAL A N 1
ATOM 574 C CA . VAL A 1 71 ? 11.310 -6.675 -10.726 1.00 93.94 71 VAL A CA 1
ATOM 575 C C . VAL A 1 71 ? 11.884 -8.060 -11.014 1.00 93.94 71 VAL A C 1
ATOM 577 O O . VAL A 1 71 ? 12.389 -8.285 -12.111 1.00 93.94 71 VAL A O 1
ATOM 580 N N . CYS A 1 72 ? 11.749 -9.011 -10.087 1.00 94.31 72 CYS A N 1
ATOM 581 C CA . CYS A 1 72 ? 12.206 -10.387 -10.294 1.00 94.31 72 CYS A CA 1
ATOM 582 C C . CYS A 1 72 ? 11.536 -11.039 -11.512 1.00 94.31 72 CYS A C 1
ATOM 584 O O . CYS A 1 72 ? 12.206 -11.679 -12.317 1.00 94.31 72 CYS A O 1
ATOM 586 N N . TYR A 1 73 ? 10.226 -10.848 -11.670 1.00 94.75 73 TYR A N 1
ATOM 587 C CA . TYR A 1 73 ? 9.463 -11.356 -12.804 1.00 94.75 73 TYR A CA 1
ATOM 588 C C . TYR A 1 73 ? 9.901 -10.707 -14.120 1.00 94.75 73 TYR A C 1
ATOM 590 O O . TYR A 1 73 ? 10.084 -11.395 -15.121 1.00 94.75 73 TYR A O 1
ATOM 598 N N . SER A 1 74 ? 10.147 -9.396 -14.110 1.00 91.00 74 SER A N 1
ATOM 599 C CA . SER A 1 74 ? 10.667 -8.677 -15.276 1.00 91.00 74 SER A CA 1
ATOM 600 C C . SER A 1 74 ? 12.051 -9.193 -15.672 1.00 91.00 74 SER A C 1
ATOM 602 O O . SER A 1 74 ? 12.289 -9.454 -16.846 1.00 91.00 74 SER A O 1
ATOM 604 N N . MET A 1 75 ? 12.943 -9.417 -14.701 1.00 87.50 75 MET A N 1
ATOM 605 C CA . MET A 1 75 ? 14.265 -10.003 -14.948 1.00 87.50 75 MET A CA 1
ATOM 606 C C . MET A 1 75 ? 14.170 -11.430 -15.491 1.00 87.50 75 MET A C 1
ATOM 608 O O . MET A 1 75 ? 14.917 -11.772 -16.397 1.00 87.50 75 MET A O 1
ATOM 612 N N . TRP A 1 76 ? 13.236 -12.244 -14.989 1.00 90.44 76 TRP A N 1
ATOM 613 C CA . TRP A 1 76 ? 13.002 -13.598 -15.502 1.00 90.44 76 TRP A CA 1
ATOM 614 C C . TRP A 1 76 ? 12.586 -13.588 -16.976 1.00 90.44 76 TRP A C 1
ATOM 616 O O . TRP A 1 76 ? 13.022 -14.433 -17.753 1.00 90.44 76 TRP A O 1
ATOM 626 N N . LEU A 1 77 ? 11.720 -12.649 -17.361 1.00 88.62 77 LEU A N 1
ATOM 627 C CA . LEU A 1 77 ? 11.247 -12.515 -18.739 1.00 88.62 77 LEU A CA 1
ATOM 628 C C . LEU A 1 77 ? 12.264 -11.850 -19.677 1.00 88.62 77 LEU A C 1
ATOM 630 O O . LEU A 1 77 ? 12.075 -11.899 -20.891 1.00 88.62 77 LEU A O 1
ATOM 634 N N . THR A 1 78 ? 13.304 -11.208 -19.142 1.00 83.00 78 THR A N 1
ATOM 635 C CA . THR A 1 78 ? 14.280 -10.477 -19.954 1.00 83.00 78 THR A CA 1
ATOM 636 C C . THR A 1 78 ? 15.309 -11.459 -20.535 1.00 83.00 78 THR A C 1
ATOM 638 O O . THR A 1 78 ? 15.904 -12.221 -19.770 1.00 83.00 78 THR A O 1
ATOM 641 N N . PRO A 1 79 ? 15.547 -11.461 -21.864 1.00 79.00 79 PRO A N 1
ATOM 642 C CA . PRO A 1 79 ? 16.624 -12.233 -22.486 1.00 79.00 79 PRO A CA 1
ATOM 643 C C . PRO A 1 79 ? 18.006 -11.880 -21.900 1.00 79.00 79 PRO A C 1
ATOM 645 O O . PRO A 1 79 ? 18.173 -10.806 -21.316 1.00 79.00 79 PRO A O 1
ATOM 648 N N . PRO A 1 80 ? 19.024 -12.752 -22.036 1.00 78.50 80 PRO A N 1
ATOM 649 C CA . PRO A 1 80 ? 20.375 -12.430 -21.583 1.00 78.50 80 PRO A CA 1
ATOM 650 C C . PRO A 1 80 ? 20.878 -11.132 -22.233 1.00 78.50 80 PRO A C 1
ATOM 652 O O . PRO A 1 80 ? 20.563 -10.847 -23.385 1.00 78.50 80 PRO A O 1
ATOM 655 N N . PHE A 1 81 ? 21.693 -10.359 -21.504 1.00 70.25 81 PHE A N 1
ATOM 656 C CA . PHE A 1 81 ? 22.180 -9.039 -21.941 1.00 70.25 81 PH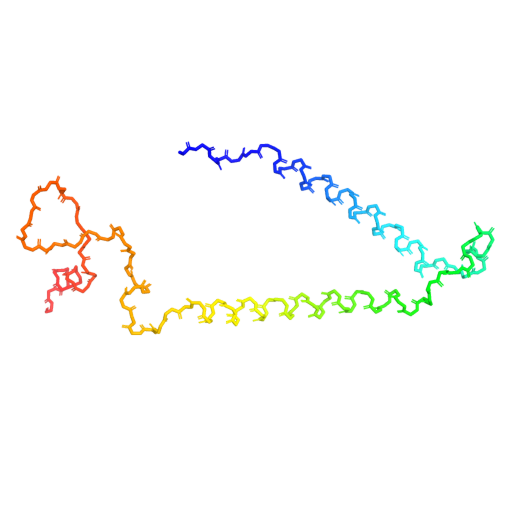E A CA 1
ATOM 657 C C . PHE A 1 81 ? 22.931 -9.050 -23.282 1.00 70.25 81 PHE A C 1
ATOM 659 O O . PHE A 1 81 ? 23.002 -8.020 -23.946 1.00 70.25 81 PHE A O 1
ATOM 666 N N . ASP A 1 82 ? 23.463 -10.207 -23.678 1.00 75.06 82 ASP A N 1
ATOM 667 C CA . ASP A 1 82 ? 24.184 -10.396 -24.937 1.00 75.06 82 ASP A CA 1
ATOM 668 C C . ASP A 1 82 ? 23.258 -10.685 -26.136 1.00 75.06 82 ASP A C 1
ATOM 670 O O . ASP A 1 82 ? 23.735 -10.781 -27.269 1.00 75.06 82 ASP A O 1
ATOM 674 N N . ASP A 1 83 ? 21.943 -10.828 -25.925 1.00 77.94 83 ASP A N 1
ATOM 675 C CA . ASP A 1 83 ? 20.989 -11.055 -27.010 1.00 77.94 83 ASP A CA 1
ATOM 676 C C . ASP A 1 83 ? 20.585 -9.736 -27.687 1.00 77.94 83 ASP A C 1
ATOM 678 O O . ASP A 1 83 ? 20.060 -8.809 -27.059 1.00 77.94 83 ASP A O 1
ATOM 682 N N . LEU A 1 84 ? 20.781 -9.675 -29.009 1.00 71.38 84 LEU A N 1
ATOM 683 C CA . LEU A 1 84 ? 20.417 -8.529 -29.846 1.00 71.38 84 LEU A CA 1
ATOM 684 C C . LEU A 1 84 ? 18.914 -8.235 -29.817 1.00 71.38 84 LEU A C 1
ATOM 686 O O . LEU A 1 84 ? 18.535 -7.096 -30.081 1.00 71.38 84 LEU A O 1
ATOM 690 N N . GLN A 1 85 ? 18.073 -9.205 -29.446 1.00 73.56 85 GLN A N 1
ATOM 691 C CA . GLN A 1 85 ? 16.627 -9.015 -29.256 1.00 73.56 85 GLN A CA 1
ATOM 692 C C . GLN A 1 85 ? 16.284 -8.016 -28.137 1.00 73.56 85 GLN A C 1
ATOM 694 O O . GLN A 1 85 ? 15.186 -7.470 -28.108 1.00 73.56 85 GLN A O 1
ATOM 699 N N . THR A 1 86 ? 17.225 -7.737 -27.229 1.00 71.06 86 THR A N 1
ATOM 700 C CA . THR A 1 86 ? 17.068 -6.687 -26.208 1.00 71.06 86 THR A CA 1
ATOM 701 C C . THR A 1 86 ? 17.227 -5.282 -26.805 1.00 71.06 86 THR A C 1
ATOM 703 O O . THR A 1 86 ? 16.705 -4.309 -26.264 1.00 71.06 86 THR A O 1
ATOM 706 N N . ILE A 1 87 ? 17.957 -5.164 -27.920 1.00 74.00 87 ILE A N 1
ATOM 707 C CA . ILE A 1 87 ? 18.285 -3.893 -28.587 1.00 74.00 87 ILE A CA 1
ATOM 708 C C . ILE A 1 87 ? 17.404 -3.672 -29.822 1.00 74.00 87 ILE A C 1
ATOM 710 O O . ILE A 1 87 ? 17.109 -2.528 -30.165 1.00 74.00 87 ILE A O 1
ATOM 714 N N . THR A 1 88 ? 17.001 -4.751 -30.496 1.00 72.19 88 THR A N 1
ATOM 715 C CA . THR A 1 88 ? 16.268 -4.716 -31.760 1.00 72.19 88 THR A CA 1
ATOM 716 C C . THR A 1 88 ? 14.939 -5.444 -31.651 1.00 72.19 88 THR A C 1
ATOM 718 O O . THR A 1 88 ? 14.864 -6.536 -31.088 1.00 72.19 88 THR A O 1
ATOM 721 N N . ASP A 1 89 ? 13.885 -4.840 -32.191 1.00 80.19 89 ASP A N 1
ATOM 722 C CA . ASP A 1 89 ? 12.571 -5.461 -32.268 1.00 80.19 89 ASP A CA 1
ATOM 723 C C . ASP A 1 89 ? 12.374 -6.171 -33.619 1.00 80.19 89 ASP A C 1
ATOM 725 O O . ASP A 1 89 ? 13.175 -6.060 -34.548 1.00 80.19 89 ASP A O 1
ATOM 729 N N . ASN A 1 90 ? 11.271 -6.910 -33.753 1.00 78.38 90 ASN A N 1
ATOM 730 C CA . ASN A 1 90 ? 10.936 -7.604 -35.003 1.00 78.38 90 ASN A CA 1
ATOM 731 C C . ASN A 1 90 ? 10.595 -6.652 -36.167 1.00 78.38 90 ASN A C 1
ATOM 733 O O . ASN A 1 90 ? 10.371 -7.119 -37.284 1.00 78.38 90 ASN A O 1
ATOM 737 N N . TYR A 1 91 ? 10.510 -5.345 -35.913 1.00 76.62 91 TYR A N 1
ATOM 738 C CA . TYR A 1 91 ? 10.195 -4.325 -36.910 1.00 76.62 91 TYR A CA 1
ATOM 739 C C . TYR A 1 91 ? 11.432 -3.543 -37.363 1.00 76.62 91 TYR A C 1
ATOM 741 O O . TYR A 1 91 ? 11.305 -2.718 -38.268 1.00 76.62 91 TYR A O 1
ATOM 749 N N . ALA A 1 92 ? 12.611 -3.818 -36.799 1.00 73.12 92 ALA A N 1
ATOM 750 C CA . ALA A 1 92 ? 13.854 -3.171 -37.183 1.00 73.12 92 ALA A CA 1
ATOM 751 C C . ALA A 1 92 ? 14.237 -3.493 -38.636 1.00 73.12 92 ALA A C 1
ATOM 753 O O . ALA A 1 92 ? 14.397 -4.652 -39.040 1.00 73.12 92 ALA A O 1
ATOM 754 N N . LEU A 1 93 ? 14.424 -2.445 -39.438 1.00 75.50 93 LEU A N 1
ATOM 755 C CA . LEU A 1 93 ? 14.684 -2.552 -40.872 1.00 75.50 93 LEU A CA 1
ATOM 756 C C . LEU A 1 93 ? 16.162 -2.323 -41.177 1.00 75.50 93 LEU A C 1
ATOM 758 O O . LEU A 1 93 ? 16.590 -1.223 -41.535 1.00 75.50 93 LEU A O 1
ATOM 762 N N . TYR A 1 94 ? 16.951 -3.392 -41.102 1.00 70.81 94 TYR A N 1
ATOM 763 C CA . TYR A 1 94 ? 18.367 -3.345 -41.455 1.00 70.81 94 TYR A CA 1
ATOM 764 C C . TYR A 1 94 ? 18.597 -3.335 -42.971 1.00 70.81 94 TYR A C 1
ATOM 766 O O . TYR A 1 94 ? 17.882 -3.957 -43.762 1.00 70.81 94 TYR A O 1
ATOM 774 N N . LYS A 1 95 ? 19.669 -2.663 -43.406 1.00 66.50 95 LYS A N 1
ATOM 775 C CA . LYS A 1 95 ? 20.148 -2.709 -44.794 1.00 66.50 95 LYS A CA 1
ATOM 776 C C . LYS A 1 95 ? 20.832 -4.057 -45.077 1.00 66.50 95 LYS A C 1
ATOM 778 O O . LYS A 1 95 ? 22.050 -4.109 -45.198 1.00 66.50 95 LYS A O 1
ATOM 783 N N . ASN A 1 96 ? 20.056 -5.133 -45.198 1.00 58.38 96 ASN A N 1
ATOM 784 C CA . ASN A 1 96 ? 20.544 -6.384 -45.780 1.00 58.38 96 ASN A CA 1
ATOM 785 C C . ASN A 1 96 ? 20.505 -6.283 -47.312 1.00 58.38 96 ASN A C 1
ATOM 787 O O . ASN A 1 96 ? 19.632 -5.623 -47.874 1.00 58.38 96 ASN A O 1
ATOM 791 N N . GLY A 1 97 ? 21.514 -6.849 -47.971 1.00 57.97 97 GLY A N 1
ATOM 792 C CA . GLY A 1 97 ? 21.988 -6.444 -49.298 1.00 57.97 97 GLY A CA 1
ATOM 793 C C . GLY A 1 97 ? 21.005 -6.450 -50.468 1.00 57.97 97 GLY A C 1
ATOM 794 O O . GLY A 1 97 ? 21.326 -5.834 -51.474 1.00 57.97 97 GLY A O 1
ATOM 795 N N . GLU A 1 98 ? 19.825 -7.058 -50.395 1.00 60.19 98 GLU A N 1
ATOM 796 C CA . GLU A 1 98 ? 18.961 -7.191 -51.572 1.00 60.19 98 GLU A CA 1
ATOM 797 C C . GLU A 1 98 ? 17.484 -7.104 -51.181 1.00 60.19 98 GLU A C 1
ATOM 799 O O . GLU A 1 98 ? 16.886 -8.081 -50.752 1.00 60.19 98 GLU A O 1
ATOM 804 N N . THR A 1 99 ? 16.907 -5.901 -51.267 1.00 52.62 99 THR A N 1
ATOM 805 C CA . THR A 1 99 ? 15.567 -5.607 -51.823 1.00 52.62 99 THR A CA 1
ATOM 806 C C . THR A 1 99 ? 15.192 -4.137 -51.584 1.00 52.62 99 THR A C 1
ATOM 808 O O . THR A 1 99 ? 15.372 -3.556 -50.509 1.00 52.62 99 THR A O 1
ATOM 811 N N . SER A 1 100 ? 14.719 -3.515 -52.662 1.00 61.47 100 SER A N 1
ATOM 812 C CA . SER A 1 100 ? 14.242 -2.134 -52.757 1.00 61.47 100 SER A CA 1
ATOM 813 C C . SER A 1 100 ? 12.803 -2.033 -52.268 1.00 61.47 100 SER A C 1
ATOM 815 O O . SER A 1 100 ? 11.965 -2.752 -52.808 1.00 61.47 100 SER A O 1
ATOM 817 N N . SER A 1 101 ? 12.498 -1.114 -51.335 1.00 57.12 101 SER A N 1
ATOM 818 C CA . SER A 1 101 ? 11.192 -0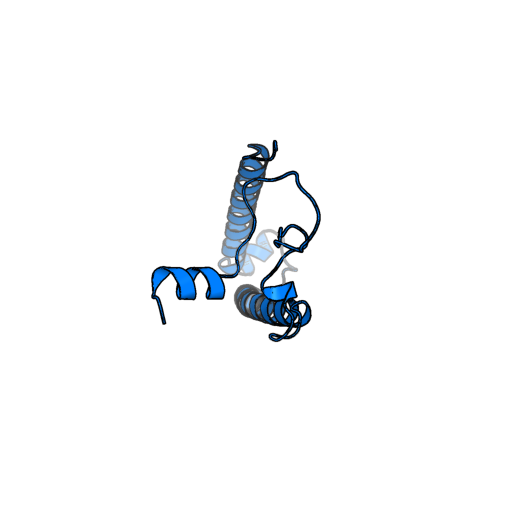.404 -51.297 1.00 57.12 101 S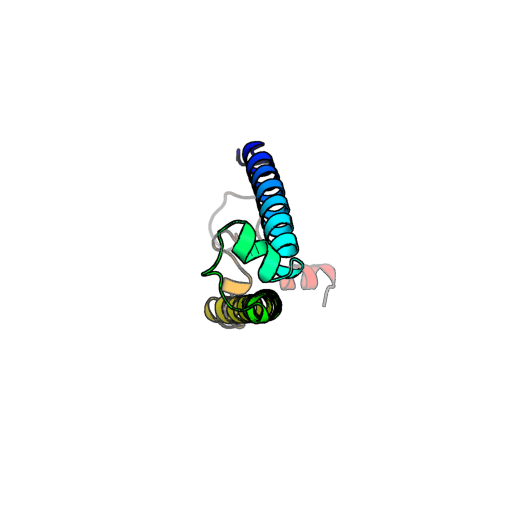ER A CA 1
ATOM 819 C C . SER A 1 101 ? 11.045 0.700 -50.232 1.00 57.12 101 SER A C 1
ATOM 821 O O . SER A 1 101 ? 10.164 1.537 -50.395 1.00 57.12 101 SER A O 1
ATOM 823 N N . GLN A 1 102 ? 11.885 0.788 -49.190 1.00 58.91 102 GLN A N 1
ATOM 824 C CA . GLN A 1 102 ? 11.808 1.883 -48.200 1.00 58.91 102 GLN A CA 1
ATOM 825 C C . GLN A 1 102 ? 13.083 2.739 -48.152 1.00 58.91 102 GLN A C 1
ATOM 827 O O . GLN A 1 102 ? 14.200 2.218 -48.137 1.00 58.91 102 GLN A O 1
ATOM 832 N N . ILE A 1 103 ? 12.888 4.066 -48.162 1.00 61.12 103 ILE A N 1
ATOM 833 C CA . ILE A 1 103 ? 13.947 5.093 -48.217 1.00 61.12 103 ILE A CA 1
ATOM 834 C C . ILE A 1 103 ? 14.661 5.243 -46.862 1.00 61.12 103 ILE A C 1
ATOM 836 O O . ILE A 1 103 ? 15.851 5.546 -46.830 1.00 61.12 103 ILE A O 1
ATOM 840 N N . ILE A 1 104 ? 13.955 5.006 -45.753 1.00 67.88 104 ILE A N 1
ATOM 841 C CA . ILE A 1 104 ? 14.477 5.128 -44.386 1.00 67.88 104 ILE A CA 1
ATOM 842 C C . ILE A 1 104 ? 14.732 3.715 -43.851 1.00 67.88 104 ILE A C 1
ATOM 844 O O . ILE A 1 104 ? 13.847 2.867 -43.919 1.00 67.88 104 ILE A O 1
ATOM 848 N N . LYS A 1 105 ? 15.954 3.455 -43.376 1.00 74.75 105 LYS A N 1
ATOM 849 C CA . LYS A 1 105 ? 16.386 2.177 -42.789 1.00 74.75 105 LYS A CA 1
ATOM 850 C C . LYS A 1 105 ? 17.070 2.441 -41.456 1.00 74.75 105 LYS A C 1
ATOM 852 O O . LYS A 1 105 ? 17.706 3.487 -41.300 1.00 74.75 105 LYS A O 1
ATOM 857 N N . ASP A 1 106 ? 17.009 1.470 -40.556 1.00 79.12 106 ASP A N 1
ATOM 858 C CA . ASP A 1 106 ? 17.675 1.550 -39.264 1.00 79.12 106 ASP A CA 1
ATOM 859 C C . ASP A 1 106 ? 19.169 1.280 -39.454 1.00 79.12 106 ASP A C 1
ATOM 861 O O . ASP A 1 106 ? 19.611 0.190 -39.836 1.00 79.12 106 ASP A O 1
ATOM 865 N N . ILE A 1 107 ? 19.965 2.328 -39.252 1.00 79.50 107 ILE A N 1
ATOM 866 C CA . ILE A 1 107 ? 21.423 2.271 -39.318 1.00 79.50 107 ILE A CA 1
ATOM 867 C C . ILE A 1 107 ? 21.929 2.092 -37.884 1.00 79.50 107 ILE A C 1
ATOM 869 O O . ILE A 1 107 ? 21.553 2.881 -37.015 1.00 79.50 107 ILE A O 1
ATOM 873 N N . PRO A 1 108 ? 22.801 1.106 -37.605 1.00 81.38 108 PRO A N 1
ATOM 874 C CA . PRO A 1 108 ? 23.344 0.938 -36.265 1.00 81.38 108 PRO A CA 1
ATOM 875 C C . PRO A 1 108 ? 24.110 2.195 -35.843 1.00 81.38 108 PRO A C 1
ATOM 877 O O . PRO A 1 108 ? 24.884 2.757 -36.625 1.00 81.38 108 PRO A O 1
ATOM 880 N N . ILE A 1 109 ? 23.939 2.605 -34.584 1.00 82.25 109 ILE A N 1
ATOM 881 C CA . ILE A 1 109 ? 24.547 3.828 -34.038 1.00 82.25 109 ILE A CA 1
ATOM 882 C C . ILE A 1 109 ? 26.072 3.849 -34.197 1.00 82.25 109 ILE A C 1
ATOM 884 O O . ILE A 1 109 ? 26.662 4.903 -34.403 1.00 82.25 109 ILE A O 1
ATOM 888 N N . THR A 1 110 ? 26.716 2.681 -34.207 1.00 83.56 110 THR A N 1
ATOM 889 C CA . THR A 1 110 ? 28.150 2.534 -34.478 1.00 83.56 110 THR A CA 1
ATOM 890 C C . THR A 1 110 ? 28.535 3.058 -35.863 1.00 83.56 110 THR A C 1
ATOM 892 O O . THR A 1 110 ? 29.567 3.711 -36.006 1.00 83.56 110 THR A O 1
ATOM 895 N N . MET A 1 111 ? 27.708 2.817 -36.889 1.00 83.50 111 MET A N 1
ATOM 896 C CA . MET A 1 111 ? 27.950 3.352 -38.233 1.00 83.50 111 MET A CA 1
ATOM 897 C C . MET A 1 111 ? 27.711 4.859 -38.295 1.00 83.50 111 MET A C 1
ATOM 899 O O . MET A 1 111 ? 28.508 5.556 -38.922 1.00 83.50 111 MET A O 1
ATOM 903 N N . VAL A 1 112 ? 26.672 5.362 -37.620 1.00 83.38 112 VAL A N 1
ATOM 904 C CA . VAL A 1 112 ? 26.407 6.808 -37.526 1.00 83.38 112 VAL A CA 1
ATOM 905 C C . VAL A 1 112 ? 27.583 7.509 -36.849 1.00 83.38 112 VAL A C 1
ATOM 907 O O . VAL A 1 112 ? 28.181 8.404 -37.436 1.00 83.38 112 VAL A O 1
ATOM 910 N N . ASN A 1 113 ? 28.000 7.030 -35.676 1.00 88.25 113 ASN A N 1
ATOM 911 C CA . ASN A 1 113 ? 29.122 7.595 -34.934 1.00 88.25 113 ASN A CA 1
ATOM 912 C C . ASN A 1 113 ? 30.416 7.568 -35.754 1.00 88.25 113 ASN A C 1
ATOM 914 O O . ASN A 1 113 ? 31.124 8.569 -35.809 1.00 88.25 113 ASN A O 1
ATOM 918 N N . ARG A 1 114 ? 30.715 6.471 -36.455 1.00 87.94 114 ARG A N 1
ATOM 919 C CA . ARG A 1 114 ? 31.905 6.394 -37.313 1.00 87.94 114 ARG A CA 1
ATOM 920 C C . ARG A 1 114 ? 31.882 7.427 -38.445 1.00 87.94 114 ARG A C 1
ATOM 922 O O . ARG A 1 114 ? 32.909 8.024 -38.753 1.00 87.94 114 ARG A O 1
ATOM 929 N N . GLN A 1 115 ? 30.721 7.658 -39.057 1.00 86.56 115 GLN A N 1
ATOM 930 C CA . GLN A 1 115 ? 30.575 8.652 -40.125 1.00 86.56 115 GLN A CA 1
ATOM 931 C C . GLN A 1 115 ? 30.645 10.089 -39.600 1.00 86.56 115 GLN A C 1
ATOM 933 O O . GLN A 1 115 ? 31.292 10.933 -40.222 1.00 86.56 115 GLN A O 1
ATOM 938 N N . THR A 1 116 ? 30.006 10.366 -38.463 1.00 86.25 116 THR A N 1
ATOM 939 C CA . THR A 1 116 ? 29.963 11.701 -37.858 1.00 86.25 116 THR A CA 1
ATOM 940 C C . THR A 1 116 ? 31.305 12.093 -37.247 1.00 86.25 116 THR A C 1
ATOM 942 O O . THR A 1 116 ? 31.762 13.215 -37.454 1.00 86.25 116 THR A O 1
ATOM 945 N N . TYR A 1 117 ? 31.953 11.178 -36.524 1.00 87.25 117 TYR A N 1
ATOM 946 C CA . TYR A 1 117 ? 33.175 11.471 -35.773 1.00 87.25 117 TYR A CA 1
ATOM 947 C C . TYR A 1 117 ? 34.471 11.182 -36.544 1.00 87.25 117 TYR A C 1
ATOM 949 O O . TYR A 1 117 ? 35.530 11.542 -36.044 1.00 87.25 117 TYR A O 1
ATOM 957 N N . LYS A 1 118 ? 34.408 10.599 -37.756 1.00 71.56 118 LYS A N 1
ATOM 958 C CA . LYS A 1 118 ? 35.566 10.294 -38.628 1.00 71.56 118 LYS A CA 1
ATOM 959 C C . LYS A 1 118 ? 36.794 9.772 -37.855 1.00 71.56 118 LYS A C 1
ATOM 961 O O . LYS A 1 118 ? 37.891 10.308 -38.006 1.00 71.56 118 LYS A O 1
ATOM 966 N N . ILE A 1 119 ? 36.591 8.738 -37.038 1.00 60.41 119 ILE A N 1
ATOM 967 C CA . ILE A 1 119 ? 37.668 7.912 -36.466 1.00 60.41 119 ILE A CA 1
ATOM 968 C C . ILE A 1 119 ? 37.788 6.639 -37.306 1.00 60.41 119 ILE A C 1
ATOM 970 O O . ILE A 1 119 ? 36.730 6.056 -37.658 1.00 60.41 119 ILE A O 1
#

Foldseek 3Di:
DPPPDDVVVVVVVVVVVVVVVVVVVVLVCVLPDDQVVCVVVVNNDDDDSVVSVVVVVCVVVVVVVVVVVVVVVVVVPDDPPPDCCNVDPPPAFAPDPDDDDDPDHDDPVVVVCCVVVVD

Mean predicted aligned error: 12.24 Å

Solvent-accessible surface area (backbone atoms only — not comparable to full-atom values): 7539 Å² total; per-residue (Å²): 145,89,80,83,76,63,70,65,62,58,51,54,53,51,53,50,49,54,51,50,52,52,51,49,51,55,50,49,50,61,65,69,52,57,68,70,58,36,41,73,76,65,54,74,81,66,78,65,73,67,51,68,57,47,52,61,50,50,53,53,54,50,53,55,50,50,52,51,50,49,52,52,51,52,57,69,73,48,74,63,92,86,43,62,72,81,81,43,62,98,79,65,46,64,88,62,97,81,80,90,89,71,93,77,63,57,69,60,65,69,59,53,48,39,67,75,67,71,112

Secondary structure (DSSP, 8-state):
---S--HHHHHHHHHHHHHHHHHHHHHHHHHHS-HHHHHHTT-TTPPPTTHHHHHHHHHHHHHHHHHHHHHHHHHHHSPPTT-GGGT--TT-----SS----S-----HHHHHHHHH--